Protein AF-J1JM21-F1 (afdb_monomer)

Radius of gyration: 35.11 Å; Cα contacts (8 Å, |Δi|>4): 47; chains: 1; bounding box: 99×46×90 Å

Sequence (111 aa):
MTSQNTEQAPQLKKKWIPPKAGMGRVKGVPNKMTRILKEAVVRAAENAGNKIGNEGLISYLEKQAMECPAAYLALLGKVLPLQVTGEDGGAIKIIGRVEIVPLTMNDDKTD

Mean predicted aligned error: 15.8 Å

Solvent-accessible surface area (backbone atoms only — not comparable to full-atom values): 7435 Å² total; per-residue (Å²): 138,82,87,84,80,80,83,74,74,82,78,80,77,80,78,87,72,64,96,69,68,89,68,74,77,68,85,88,65,74,56,68,68,62,48,53,50,52,54,51,52,53,51,50,42,22,54,54,3,48,75,75,32,93,55,23,47,55,35,34,49,54,51,36,46,71,77,39,44,71,64,39,53,56,48,50,64,69,70,47,84,85,66,92,52,17,80,95,72,38,76,70,79,83,84,83,84,85,81,88,75,80,84,78,77,83,77,84,69,85,135

pLDDT: mean 82.07, std 14.19, range [43.19, 97.19]

Foldseek 3Di:
DDDDDPPDDDDPDDDDDPPCPPVPDDPPDDDPVVVVVVVVVQQVCQVVLVVQDVRGNVSSLVVCCVPPVPVSVVVVVVVDPPDPAPPPNHHDDDDDDDDDDDPPPPPVDDD

Secondary structure (DSSP, 8-state):
------------------TTTT--SPTTPPPHHHHHHHHHHHHHHHHHHHTTSTTTHHHHHHHHHHH-HHHHHHHHHHHS--S---GGG----------------------

Organism: NCBI:txid1094556

Structure (mmCIF, N/CA/C/O backbone):
data_AF-J1JM21-F1
#
_entry.id   AF-J1JM21-F1
#
loop_
_atom_site.group_PDB
_atom_site.id
_atom_site.type_symbol
_atom_site.label_atom_id
_atom_site.label_alt_id
_atom_site.label_comp_id
_atom_site.label_asym_id
_atom_site.label_entity_id
_atom_site.label_seq_id
_atom_site.pdbx_PDB_ins_code
_atom_site.Cartn_x
_atom_site.Cartn_y
_atom_site.Cartn_z
_atom_site.occupancy
_atom_site.B_iso_or_equiv
_atom_site.auth_seq_id
_atom_site.auth_comp_id
_atom_site.auth_asym_id
_atom_site.auth_atom_id
_atom_site.pdbx_PDB_model_num
ATOM 1 N N . MET A 1 1 ? -80.262 -30.640 15.184 1.00 43.19 1 MET A N 1
ATOM 2 C CA . MET A 1 1 ? -79.394 -30.823 14.003 1.00 43.19 1 MET A CA 1
ATOM 3 C C . MET A 1 1 ? -78.530 -29.576 13.879 1.00 43.19 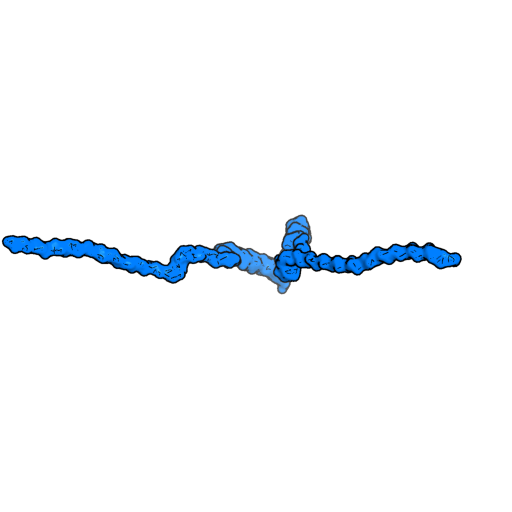1 MET A C 1
ATOM 5 O O . MET A 1 1 ? -79.070 -28.491 13.754 1.00 43.19 1 MET A O 1
ATOM 9 N N . THR A 1 2 ? -77.301 -29.677 14.390 1.00 46.34 2 THR A N 1
ATOM 10 C CA . THR A 1 2 ? -76.023 -29.599 13.642 1.00 46.34 2 THR A CA 1
ATOM 11 C C . THR A 1 2 ? -75.508 -28.170 13.486 1.00 46.34 2 THR A C 1
ATOM 13 O O . THR A 1 2 ? -75.720 -27.522 12.466 1.00 46.34 2 THR A O 1
ATOM 16 N N . SER A 1 3 ? -74.786 -27.716 14.513 1.00 48.91 3 SER A N 1
ATOM 17 C CA . SER A 1 3 ? -73.874 -26.577 14.440 1.00 48.91 3 SER A CA 1
ATOM 18 C C . SER A 1 3 ? -72.681 -26.956 13.560 1.00 48.91 3 SER A C 1
ATOM 20 O O . SER A 1 3 ? -71.917 -27.852 13.910 1.00 48.91 3 SER A O 1
ATOM 22 N N . GLN A 1 4 ? -72.527 -26.301 12.413 1.00 56.38 4 GLN A N 1
ATOM 23 C CA . GLN A 1 4 ? -71.305 -26.363 11.612 1.00 56.38 4 GLN A CA 1
ATOM 24 C C . GLN A 1 4 ? -70.367 -25.278 12.149 1.00 56.38 4 GLN A C 1
ATOM 26 O O . GLN A 1 4 ? -70.592 -24.098 11.894 1.00 56.38 4 GLN A O 1
ATOM 31 N N . ASN A 1 5 ? -69.360 -25.655 12.940 1.00 61.50 5 ASN A N 1
ATOM 32 C CA . ASN A 1 5 ? -68.260 -24.749 13.254 1.00 61.50 5 ASN A CA 1
ATOM 33 C C . ASN A 1 5 ? -67.125 -25.052 12.277 1.00 61.5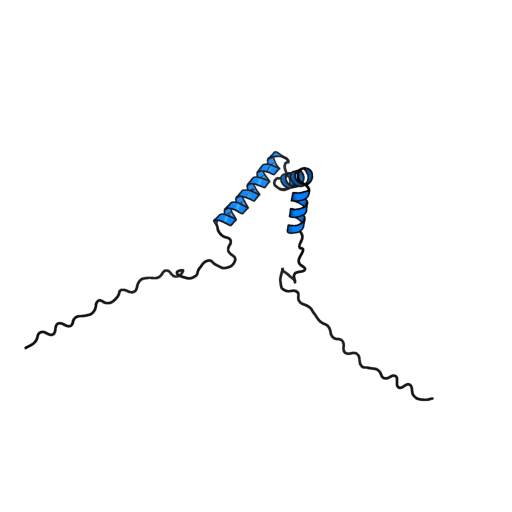0 5 ASN A C 1
ATOM 35 O O . ASN A 1 5 ? -66.444 -26.069 12.392 1.00 61.50 5 ASN A O 1
ATOM 39 N N . THR A 1 6 ? -66.988 -24.197 11.270 1.00 58.97 6 THR A N 1
ATOM 40 C CA . THR A 1 6 ? -65.914 -24.255 10.283 1.00 58.97 6 THR A CA 1
ATOM 41 C C . THR A 1 6 ? -64.614 -23.846 10.971 1.00 58.97 6 THR A C 1
ATOM 43 O O . THR A 1 6 ? -64.389 -22.661 11.211 1.00 58.97 6 THR A O 1
ATOM 46 N N . GLU A 1 7 ?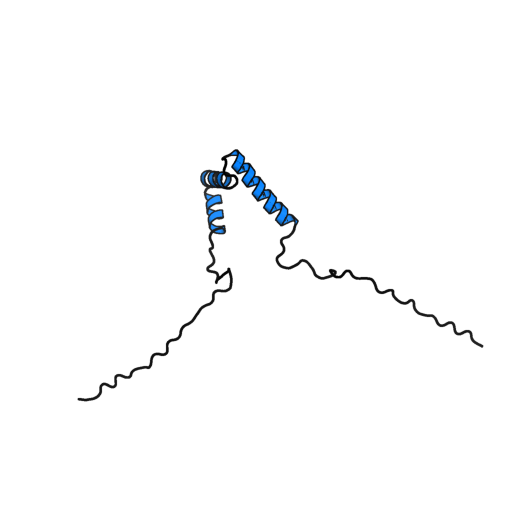 -63.756 -24.814 11.304 1.00 63.88 7 GLU A N 1
ATOM 47 C CA . GLU A 1 7 ? -62.376 -24.551 11.722 1.00 63.88 7 GLU A CA 1
ATOM 48 C C . GLU A 1 7 ? -61.628 -23.864 10.574 1.00 63.88 7 GLU A C 1
ATOM 50 O O . GLU A 1 7 ? -61.142 -24.488 9.630 1.00 63.88 7 GLU A O 1
ATOM 55 N N . GLN A 1 8 ? -61.562 -22.536 10.626 1.00 62.56 8 GLN A N 1
ATOM 56 C CA . GLN A 1 8 ? -60.708 -21.763 9.742 1.00 62.56 8 GLN A CA 1
ATOM 57 C C . GLN A 1 8 ? -59.263 -21.913 10.216 1.00 62.56 8 GLN A C 1
ATOM 59 O O . GLN A 1 8 ? -58.876 -21.398 11.265 1.00 62.56 8 GLN A O 1
ATOM 64 N N . ALA A 1 9 ? -58.471 -22.639 9.426 1.00 63.09 9 ALA A N 1
ATOM 65 C CA . ALA A 1 9 ? -57.040 -22.795 9.641 1.00 63.09 9 ALA A CA 1
ATOM 66 C C . ALA A 1 9 ? -56.357 -21.418 9.798 1.00 63.09 9 ALA A C 1
ATOM 68 O O . ALA A 1 9 ? -56.687 -20.476 9.064 1.00 63.09 9 ALA A O 1
ATOM 69 N N . PRO A 1 10 ? -55.397 -21.267 10.730 1.00 61.62 10 PRO A N 1
ATOM 70 C CA . PRO A 1 10 ? -54.766 -19.982 10.983 1.00 61.62 10 PRO A CA 1
ATOM 71 C C . PRO A 1 10 ? -53.947 -19.568 9.757 1.00 61.62 10 PRO A C 1
ATOM 73 O O . PRO A 1 10 ? -52.987 -20.227 9.360 1.00 61.62 10 PRO A O 1
ATOM 76 N N . GLN A 1 11 ? -54.340 -18.451 9.153 1.00 67.19 11 GLN A N 1
ATOM 77 C CA . GLN A 1 11 ? -53.674 -17.860 7.996 1.00 67.19 11 GLN A CA 1
ATOM 78 C C . GLN A 1 11 ? -52.225 -17.495 8.388 1.00 67.19 11 GLN A C 1
ATOM 80 O O . GLN A 1 11 ? -51.998 -16.602 9.211 1.00 67.19 11 GLN A O 1
ATOM 85 N N . LEU A 1 12 ? -51.231 -18.186 7.821 1.00 66.38 12 LEU A N 1
ATOM 86 C CA . LEU A 1 12 ? -49.806 -17.924 8.061 1.00 66.38 12 LEU A CA 1
ATOM 87 C C . LEU A 1 12 ? -49.444 -16.510 7.576 1.00 66.38 12 LEU A C 1
ATOM 89 O O . LEU A 1 12 ? -49.352 -16.249 6.376 1.00 66.38 12 LEU A O 1
ATOM 93 N N . LYS A 1 13 ? -49.216 -15.579 8.512 1.00 69.06 13 LYS A N 1
ATOM 94 C CA . LYS A 1 13 ? -48.772 -14.213 8.191 1.00 69.06 13 LYS A CA 1
ATOM 95 C C . LYS A 1 13 ? -47.429 -14.267 7.455 1.00 69.06 13 LYS A C 1
ATOM 97 O O . LYS A 1 13 ? -46.432 -14.750 7.992 1.00 69.06 13 LYS A O 1
ATOM 102 N N . LYS A 1 14 ? -47.402 -13.755 6.221 1.00 72.50 14 LYS A N 1
ATOM 103 C CA . LYS A 1 14 ? -46.216 -13.739 5.354 1.00 72.50 14 LYS A CA 1
ATOM 104 C C . LYS A 1 14 ? -45.097 -12.936 6.033 1.00 72.50 14 LYS A C 1
ATOM 106 O O . LYS A 1 14 ? -45.246 -11.736 6.254 1.00 72.50 14 LYS A O 1
ATOM 111 N N . LYS A 1 15 ? -43.990 -13.597 6.398 1.00 76.94 15 LYS A N 1
ATOM 112 C CA . LYS A 1 15 ? -42.824 -12.931 7.003 1.00 76.94 15 LYS A CA 1
ATOM 113 C C . LYS A 1 15 ? -42.225 -11.945 6.002 1.00 76.94 15 LYS A C 1
ATOM 115 O O . LYS A 1 15 ? -41.894 -12.321 4.881 1.00 76.94 15 LYS A O 1
ATOM 120 N N . TRP A 1 16 ? -42.079 -10.693 6.424 1.00 85.25 16 TRP A N 1
ATOM 121 C CA . TRP A 1 16 ? -41.370 -9.676 5.656 1.00 85.25 16 TRP A CA 1
ATOM 122 C C . TRP A 1 16 ? -39.892 -10.061 5.525 1.00 85.25 16 TRP A C 1
ATOM 124 O O . TRP A 1 16 ? -39.240 -10.382 6.521 1.00 85.25 16 TRP A O 1
ATOM 134 N N . ILE A 1 17 ? -39.380 -10.046 4.295 1.00 83.38 17 ILE A N 1
ATOM 135 C CA . ILE A 1 17 ? -37.979 -10.332 3.982 1.00 83.38 17 ILE A CA 1
ATOM 136 C C . ILE A 1 17 ? -37.348 -9.025 3.495 1.00 83.38 17 ILE A C 1
ATOM 138 O O . ILE A 1 17 ? -37.881 -8.414 2.565 1.00 83.38 17 ILE A O 1
ATOM 142 N N . PRO A 1 18 ? -36.235 -8.569 4.096 1.00 88.69 18 PRO A N 1
ATOM 143 C CA . PRO A 1 18 ? -35.580 -7.354 3.648 1.00 88.69 18 PRO A CA 1
ATOM 144 C C . PRO A 1 18 ? -35.032 -7.544 2.225 1.00 88.69 18 PRO A C 1
ATOM 146 O O . PRO A 1 18 ? -34.533 -8.623 1.899 1.00 88.69 18 PRO A O 1
ATOM 149 N N . PRO A 1 19 ? -35.026 -6.492 1.389 1.00 87.25 19 PRO A N 1
ATOM 150 C CA . PRO A 1 19 ? -34.669 -6.585 -0.031 1.00 87.25 19 PRO A CA 1
ATOM 151 C C . PRO A 1 19 ? -33.232 -7.062 -0.310 1.00 87.25 19 PRO A C 1
ATOM 153 O O . PRO A 1 19 ? -32.915 -7.407 -1.439 1.00 87.25 19 PRO A O 1
ATOM 156 N N . LYS A 1 20 ? -32.355 -7.090 0.703 1.00 85.38 20 LYS A N 1
ATOM 157 C CA . LYS A 1 20 ? -30.961 -7.561 0.601 1.00 85.38 20 LYS A CA 1
ATOM 158 C C . LYS A 1 20 ? -30.720 -8.944 1.221 1.00 85.38 20 LYS A C 1
ATOM 160 O O . LYS A 1 20 ? -29.570 -9.372 1.317 1.00 85.38 20 LYS A O 1
ATOM 165 N N . ALA A 1 21 ? -31.762 -9.640 1.677 1.00 86.62 21 ALA A N 1
ATOM 166 C CA . ALA A 1 21 ? -31.606 -10.996 2.194 1.00 86.62 21 ALA A CA 1
ATOM 167 C C . ALA A 1 21 ? -31.103 -11.939 1.085 1.00 86.62 21 ALA A C 1
ATOM 169 O O . ALA A 1 21 ? -31.614 -11.922 -0.029 1.00 86.62 21 ALA A O 1
ATOM 170 N N . GLY A 1 22 ? -30.087 -12.755 1.380 1.00 86.19 22 GLY A N 1
ATOM 171 C CA . GLY A 1 22 ? -29.568 -13.777 0.459 1.00 86.19 22 GLY A CA 1
ATOM 172 C C . GLY A 1 22 ? -28.621 -13.290 -0.648 1.00 86.19 22 GLY A C 1
ATOM 173 O O . GLY A 1 22 ? -27.969 -14.118 -1.271 1.00 86.19 22 GLY A O 1
ATOM 174 N N . MET A 1 23 ? -28.463 -11.977 -0.862 1.00 86.19 23 MET A N 1
ATOM 175 C CA . MET A 1 23 ? -27.619 -11.423 -1.943 1.00 86.19 23 MET A CA 1
ATOM 176 C C . MET A 1 23 ? -26.106 -11.650 -1.772 1.00 86.19 23 MET A C 1
ATOM 178 O O . MET A 1 23 ? -25.347 -11.468 -2.721 1.00 86.19 23 MET A O 1
ATOM 182 N N . GLY A 1 24 ? -25.646 -12.035 -0.579 1.00 84.69 24 GLY A N 1
ATOM 183 C CA . GLY A 1 24 ? -24.219 -12.185 -0.295 1.00 84.69 24 GLY A CA 1
ATOM 184 C C . GLY A 1 24 ? -23.439 -10.865 -0.400 1.00 84.69 24 GLY A C 1
ATOM 185 O O . GLY A 1 24 ? -23.994 -9.777 -0.562 1.00 84.69 24 GLY A O 1
ATOM 186 N N . ARG A 1 25 ? -22.113 -10.938 -0.254 1.00 85.19 25 ARG A N 1
ATOM 187 C CA . ARG A 1 25 ? -21.236 -9.767 -0.407 1.00 85.19 25 ARG A CA 1
ATOM 188 C C . ARG A 1 25 ? -21.003 -9.491 -1.892 1.00 85.19 25 ARG A C 1
ATOM 190 O O . ARG A 1 25 ? -20.661 -10.404 -2.635 1.00 85.19 25 ARG A O 1
ATOM 197 N N . VAL A 1 26 ? -21.100 -8.222 -2.292 1.00 87.06 26 VAL A N 1
ATOM 198 C CA . VAL A 1 26 ? -20.787 -7.772 -3.658 1.00 87.06 26 VAL A CA 1
ATOM 199 C C . VAL A 1 26 ? -19.383 -8.241 -4.059 1.00 87.06 26 VAL A C 1
ATOM 201 O O . VAL A 1 26 ? -18.405 -8.007 -3.338 1.00 87.06 26 VAL A O 1
ATOM 204 N N . LYS A 1 27 ? -19.288 -8.926 -5.204 1.00 83.94 27 LYS A N 1
ATOM 205 C CA . LYS A 1 27 ? -18.027 -9.449 -5.745 1.00 83.94 27 LYS A CA 1
ATOM 206 C C . LYS A 1 27 ? -17.039 -8.296 -5.962 1.00 83.94 27 LYS A C 1
ATOM 208 O O . LYS A 1 27 ? -17.408 -7.248 -6.474 1.00 83.94 27 LYS A O 1
ATOM 213 N N . GLY A 1 28 ? -15.790 -8.487 -5.540 1.00 85.12 28 GLY A N 1
ATOM 214 C CA . GLY A 1 28 ? -14.716 -7.495 -5.680 1.00 85.12 28 GLY A CA 1
ATOM 215 C C . GLY A 1 28 ? -14.580 -6.496 -4.526 1.00 85.12 28 GLY A C 1
ATOM 216 O O . GLY A 1 28 ? -13.512 -5.917 -4.368 1.00 85.12 28 GLY A O 1
ATOM 217 N N . VAL A 1 29 ? -15.587 -6.334 -3.656 1.00 85.12 29 VAL A N 1
ATOM 218 C CA . VAL A 1 29 ? -15.484 -5.398 -2.520 1.00 85.12 29 VAL A CA 1
ATOM 219 C C . VAL A 1 29 ? -14.551 -5.966 -1.446 1.00 85.12 29 VAL A C 1
ATOM 221 O O . VAL A 1 29 ? -14.868 -7.023 -0.898 1.00 85.12 29 VAL A O 1
ATOM 224 N N . PRO A 1 30 ? -13.440 -5.298 -1.080 1.00 83.88 30 PRO A N 1
ATOM 225 C CA . PRO A 1 30 ? -12.545 -5.781 -0.030 1.00 83.88 30 PRO A CA 1
ATOM 226 C C . PRO A 1 30 ? -13.268 -5.973 1.312 1.00 83.88 30 PRO A C 1
ATOM 228 O O . PRO A 1 30 ? -14.217 -5.255 1.633 1.00 83.88 30 PRO A O 1
ATOM 231 N N . ASN A 1 31 ? -12.810 -6.922 2.134 1.00 89.81 31 ASN A N 1
ATOM 232 C CA . ASN A 1 31 ? -13.324 -7.058 3.497 1.00 89.81 31 ASN A CA 1
ATOM 233 C C . ASN A 1 31 ? -12.992 -5.778 4.288 1.00 89.81 31 ASN A C 1
ATOM 235 O O . ASN A 1 31 ? -11.845 -5.327 4.275 1.00 89.81 31 ASN A O 1
ATOM 239 N N . LYS A 1 32 ? -13.981 -5.206 4.989 1.00 89.94 32 LYS A N 1
ATOM 240 C CA . LYS A 1 32 ? -13.830 -3.961 5.761 1.00 89.94 32 LYS A CA 1
ATOM 241 C C . LYS A 1 32 ? -12.611 -3.989 6.684 1.00 89.94 32 LYS A C 1
ATOM 243 O O . LYS A 1 32 ? -11.818 -3.057 6.650 1.00 89.94 32 LYS A O 1
ATOM 248 N N . MET A 1 33 ? -12.429 -5.073 7.439 1.00 91.69 33 MET A N 1
ATOM 249 C CA . MET A 1 33 ? -11.303 -5.213 8.364 1.00 91.69 33 MET A CA 1
ATOM 250 C C . MET A 1 33 ? -9.967 -5.178 7.615 1.00 91.69 33 MET A C 1
ATOM 252 O O . MET A 1 33 ? -9.066 -4.429 7.975 1.00 91.69 33 MET A O 1
ATOM 256 N N . THR A 1 34 ? -9.861 -5.921 6.508 1.00 92.31 34 THR A N 1
ATOM 257 C CA . THR A 1 34 ? -8.632 -5.938 5.696 1.00 92.31 34 THR A CA 1
ATOM 258 C C . THR A 1 34 ? -8.336 -4.589 5.050 1.00 92.31 34 THR A C 1
ATOM 260 O O . THR A 1 34 ? -7.173 -4.228 4.910 1.00 92.31 34 THR A O 1
ATOM 263 N N . ARG A 1 35 ? -9.369 -3.828 4.672 1.00 93.12 35 ARG A N 1
ATOM 264 C CA . ARG A 1 35 ? -9.214 -2.480 4.125 1.00 93.12 35 ARG A CA 1
ATOM 2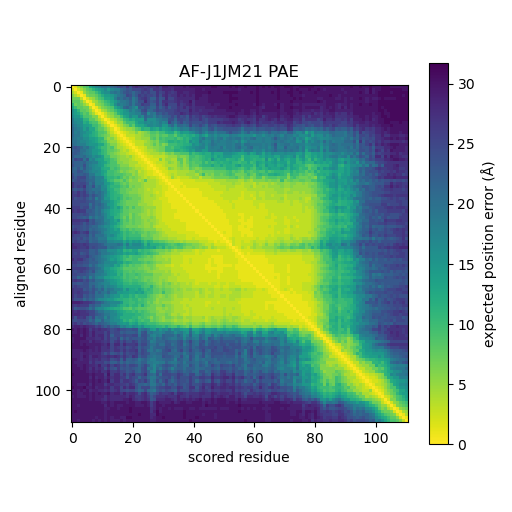65 C C . ARG A 1 35 ? -8.676 -1.520 5.185 1.00 93.12 35 ARG A C 1
ATOM 267 O O . ARG A 1 35 ? -7.668 -0.875 4.935 1.00 93.12 35 ARG A O 1
ATOM 274 N N . ILE A 1 36 ? -9.308 -1.485 6.360 1.00 95.50 36 ILE A N 1
ATOM 275 C CA . ILE A 1 36 ? -8.890 -0.629 7.482 1.00 95.50 36 ILE A CA 1
ATOM 276 C C . ILE A 1 36 ? -7.448 -0.942 7.880 1.00 95.50 36 ILE A C 1
ATOM 278 O O . ILE A 1 36 ? -6.648 -0.029 8.057 1.00 95.50 36 ILE A O 1
ATOM 282 N N . LEU A 1 37 ? -7.094 -2.228 7.960 1.00 95.81 37 LEU A N 1
ATOM 283 C CA . LEU A 1 37 ? -5.736 -2.635 8.302 1.00 95.81 37 LEU A CA 1
ATOM 284 C C . LEU A 1 37 ? -4.717 -2.184 7.247 1.00 95.81 37 LEU A C 1
ATOM 286 O O . LEU A 1 37 ? -3.681 -1.638 7.609 1.00 95.81 37 LEU A O 1
ATOM 290 N N . LYS A 1 38 ? -5.011 -2.362 5.952 1.00 93.81 38 LYS A N 1
ATOM 291 C CA . LYS A 1 38 ? -4.136 -1.883 4.867 1.00 93.81 38 LYS A CA 1
ATOM 292 C C . LYS A 1 38 ? -3.924 -0.371 4.940 1.00 93.81 38 LYS A C 1
ATOM 294 O O . LYS A 1 38 ? -2.787 0.080 4.874 1.00 93.81 38 LYS A O 1
ATOM 299 N N . GLU A 1 39 ? -4.998 0.394 5.114 1.00 96.06 39 GLU A N 1
ATOM 300 C CA . GLU A 1 39 ? -4.925 1.854 5.246 1.00 96.06 39 GLU A CA 1
ATOM 301 C C . GLU A 1 39 ? -4.103 2.266 6.480 1.00 96.06 39 GLU A C 1
ATOM 303 O O . GLU A 1 39 ? -3.256 3.154 6.387 1.00 96.06 39 GLU A O 1
ATOM 308 N N . ALA A 1 40 ? -4.296 1.597 7.620 1.00 97.00 40 ALA A N 1
ATOM 309 C CA . ALA A 1 40 ? -3.543 1.864 8.843 1.00 97.00 40 ALA A CA 1
ATOM 310 C C . ALA A 1 40 ? -2.044 1.565 8.688 1.00 97.00 40 ALA A C 1
ATOM 312 O O . ALA A 1 40 ? -1.218 2.356 9.138 1.00 97.00 40 ALA A O 1
ATOM 313 N N . VAL A 1 41 ? -1.689 0.460 8.024 1.00 96.38 41 VAL A N 1
ATOM 314 C CA . VAL A 1 41 ? -0.290 0.090 7.758 1.00 96.38 41 VAL A CA 1
ATOM 315 C C . VAL A 1 41 ? 0.393 1.125 6.862 1.00 96.38 41 VAL A C 1
ATOM 317 O O . VAL A 1 41 ? 1.506 1.541 7.172 1.00 96.38 41 VAL A O 1
ATOM 320 N N . VAL A 1 42 ? -0.275 1.588 5.799 1.00 96.25 42 VAL A N 1
ATOM 321 C CA . VAL A 1 42 ? 0.282 2.617 4.902 1.00 96.25 42 VAL A CA 1
ATOM 322 C C . VAL A 1 42 ? 0.520 3.927 5.656 1.00 96.25 42 VAL A C 1
ATOM 324 O O . VAL A 1 42 ? 1.627 4.456 5.614 1.00 96.25 42 VAL A O 1
ATOM 327 N N . ARG A 1 43 ? -0.460 4.395 6.441 1.00 97.06 43 ARG A N 1
ATOM 328 C CA . ARG A 1 43 ? -0.297 5.610 7.263 1.00 97.06 43 ARG A CA 1
ATOM 329 C C . ARG A 1 43 ? 0.797 5.468 8.318 1.00 97.06 43 ARG A C 1
ATOM 331 O O . ARG A 1 43 ? 1.508 6.424 8.612 1.00 97.06 43 ARG A O 1
ATOM 338 N N . ALA A 1 44 ? 0.933 4.290 8.924 1.00 96.81 44 ALA A N 1
ATOM 339 C CA . ALA A 1 44 ? 1.994 4.036 9.892 1.00 96.81 44 ALA A CA 1
ATOM 340 C C . ALA A 1 44 ? 3.380 4.124 9.236 1.00 96.81 44 ALA A C 1
ATOM 342 O O . ALA A 1 44 ? 4.283 4.720 9.822 1.00 96.81 44 ALA A O 1
ATOM 343 N N . ALA A 1 45 ? 3.531 3.589 8.022 1.00 95.69 45 ALA A N 1
ATOM 344 C CA . ALA A 1 45 ? 4.766 3.684 7.250 1.00 95.69 45 ALA A CA 1
ATOM 345 C C . ALA A 1 45 ? 5.068 5.131 6.816 1.00 95.69 45 ALA A C 1
ATOM 347 O O . ALA A 1 45 ? 6.195 5.587 6.994 1.00 95.69 45 ALA A O 1
ATOM 348 N N . GLU A 1 46 ? 4.067 5.889 6.355 1.00 96.81 46 GLU A N 1
ATOM 349 C CA . GLU A 1 46 ? 4.199 7.330 6.075 1.00 96.81 46 GLU A CA 1
ATOM 350 C C . GLU A 1 46 ? 4.684 8.106 7.304 1.00 96.81 46 GLU A C 1
ATOM 352 O O . GLU A 1 46 ? 5.652 8.858 7.231 1.00 96.81 46 GLU A O 1
ATOM 357 N N . ASN A 1 47 ? 4.058 7.880 8.461 1.00 97.19 47 ASN A N 1
ATOM 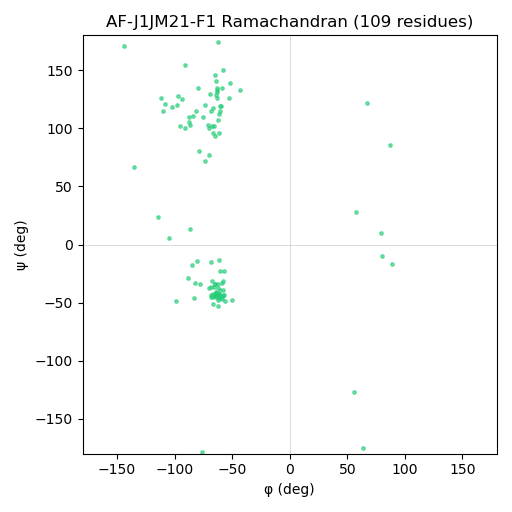358 C CA . ASN A 1 47 ? 4.437 8.534 9.712 1.00 97.19 47 ASN A CA 1
ATOM 359 C C . ASN A 1 47 ? 5.831 8.126 10.195 1.00 97.19 47 ASN A C 1
ATOM 361 O O . ASN A 1 47 ? 6.534 8.943 10.786 1.00 97.19 47 ASN A O 1
ATOM 365 N N . ALA A 1 48 ? 6.226 6.867 9.999 1.00 96.06 48 ALA A N 1
ATOM 366 C CA . ALA A 1 48 ? 7.574 6.411 10.315 1.00 96.06 48 ALA A CA 1
ATOM 367 C C . ALA A 1 48 ? 8.602 7.107 9.419 1.00 96.06 48 ALA A C 1
ATOM 369 O O . ALA A 1 48 ? 9.617 7.588 9.915 1.00 96.06 48 ALA A O 1
ATOM 370 N N . GLY A 1 49 ? 8.303 7.220 8.128 1.00 96.00 49 GLY A N 1
ATOM 371 C CA . GLY A 1 49 ? 9.128 7.935 7.171 1.00 96.00 49 GLY A CA 1
ATOM 372 C C . GLY A 1 49 ? 9.244 9.424 7.468 1.00 96.00 49 GLY A C 1
ATOM 373 O O . GLY A 1 49 ? 10.365 9.906 7.507 1.00 96.00 49 GLY A O 1
ATOM 374 N N . ASN A 1 50 ? 8.150 10.098 7.847 1.00 95.88 50 ASN A N 1
ATOM 375 C CA . ASN A 1 50 ? 8.149 11.496 8.315 1.00 95.88 50 ASN A CA 1
ATOM 376 C C . ASN A 1 50 ? 9.058 11.749 9.535 1.00 95.88 50 ASN A C 1
ATOM 378 O O . ASN A 1 50 ? 9.453 12.881 9.795 1.00 95.88 50 ASN A O 1
ATOM 382 N N . LYS A 1 51 ? 9.370 10.710 10.324 1.00 94.62 51 LYS A N 1
ATOM 383 C CA . LYS A 1 51 ? 10.321 10.799 11.449 1.00 94.62 51 LYS A CA 1
ATOM 384 C C . LYS A 1 51 ? 11.777 10.618 11.016 1.00 94.62 51 LYS A C 1
ATOM 386 O O . LYS A 1 51 ? 12.672 10.919 11.797 1.00 94.62 51 LYS A O 1
ATOM 391 N N . ILE A 1 52 ? 12.004 10.064 9.826 1.00 92.62 52 ILE A N 1
ATOM 392 C CA . ILE A 1 52 ? 13.326 9.777 9.258 1.00 92.62 52 ILE A CA 1
ATOM 393 C C . ILE A 1 52 ? 13.726 10.894 8.284 1.00 92.62 52 ILE A C 1
ATOM 395 O O . ILE A 1 52 ? 14.832 11.416 8.376 1.00 92.62 52 ILE A O 1
ATOM 399 N N . GLY A 1 53 ? 12.822 11.266 7.379 1.00 86.38 53 GLY A N 1
ATOM 400 C CA . GLY A 1 53 ? 12.961 12.340 6.399 1.00 86.38 53 GLY A CA 1
ATOM 401 C C . GLY A 1 53 ? 11.623 13.050 6.186 1.00 86.38 53 GLY A C 1
ATOM 402 O O . GLY A 1 53 ? 10.593 12.614 6.684 1.00 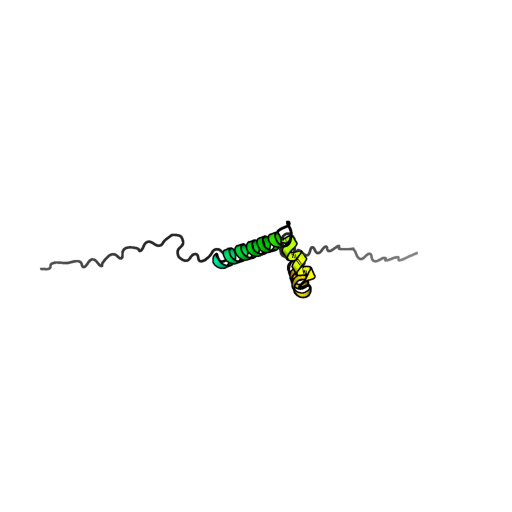86.38 53 GLY A O 1
ATOM 403 N N . ASN A 1 54 ? 11.612 14.165 5.461 1.00 90.31 54 ASN A N 1
ATOM 404 C CA . ASN A 1 54 ? 10.404 14.988 5.305 1.00 90.31 54 ASN A CA 1
ATOM 405 C C . ASN A 1 54 ? 9.488 14.536 4.146 1.00 90.31 54 ASN A C 1
ATOM 407 O O . ASN A 1 54 ? 8.589 15.281 3.763 1.00 90.31 54 ASN A O 1
ATOM 411 N N . GLU A 1 55 ? 9.695 13.337 3.584 1.00 93.94 55 GLU A N 1
ATOM 412 C CA . GLU A 1 55 ? 8.973 12.843 2.396 1.00 93.94 55 GLU A CA 1
ATOM 413 C C . GLU A 1 55 ? 8.076 11.622 2.679 1.00 93.94 55 GLU A C 1
ATOM 415 O O . GLU A 1 55 ? 7.748 10.839 1.782 1.00 93.94 55 GLU A O 1
ATOM 420 N N . GLY A 1 56 ? 7.652 11.433 3.932 1.00 95.31 56 GLY A N 1
ATOM 421 C CA . GLY A 1 56 ? 6.684 10.400 4.301 1.00 95.31 56 GLY A CA 1
ATOM 422 C C . GLY A 1 56 ? 7.111 9.001 3.870 1.00 95.31 56 GLY A C 1
ATOM 423 O O . GLY A 1 56 ? 8.213 8.554 4.180 1.00 95.31 56 GLY A O 1
ATOM 424 N N . LEU A 1 57 ? 6.238 8.289 3.151 1.00 95.44 57 LEU A N 1
ATOM 425 C CA . LEU A 1 57 ? 6.479 6.895 2.767 1.00 95.44 57 LEU A CA 1
ATOM 426 C C . LEU A 1 57 ? 7.772 6.705 1.960 1.00 95.44 57 LEU A C 1
ATOM 428 O O . LEU A 1 57 ? 8.401 5.656 2.085 1.00 95.44 57 LEU A O 1
ATOM 432 N N . ILE A 1 58 ? 8.176 7.705 1.170 1.00 95.94 58 ILE A N 1
ATOM 433 C CA . ILE A 1 58 ? 9.399 7.647 0.360 1.00 95.94 58 ILE A CA 1
ATOM 434 C C . ILE A 1 58 ? 10.611 7.513 1.280 1.00 95.94 58 ILE A C 1
ATOM 436 O O . ILE A 1 58 ? 11.334 6.527 1.179 1.00 95.94 58 ILE A O 1
ATOM 440 N N . SER A 1 59 ? 10.752 8.401 2.268 1.00 96.56 59 SER A N 1
ATOM 441 C CA . SER A 1 59 ? 11.858 8.346 3.233 1.00 96.56 59 SER A CA 1
ATOM 442 C C . SER A 1 59 ? 11.897 7.026 4.017 1.00 96.56 59 SER A C 1
ATOM 444 O O . SER A 1 59 ? 12.971 6.526 4.354 1.00 96.56 59 SER A O 1
ATOM 446 N N . TYR A 1 60 ? 10.735 6.419 4.296 1.00 96.44 60 TYR A N 1
ATOM 447 C CA . TYR A 1 60 ? 10.680 5.090 4.917 1.00 96.44 60 TYR A CA 1
ATOM 448 C C . TYR A 1 60 ? 11.222 3.994 3.987 1.00 96.44 60 TYR A C 1
ATOM 450 O O . TYR A 1 60 ? 12.000 3.138 4.415 1.00 96.44 60 TYR A O 1
ATOM 458 N N . LEU A 1 61 ? 10.823 4.017 2.714 1.00 95.38 61 LEU A N 1
ATOM 459 C CA . LEU A 1 61 ? 11.237 3.037 1.712 1.00 95.38 61 LEU A CA 1
ATOM 460 C C . LEU A 1 61 ? 12.711 3.184 1.317 1.00 95.38 61 LEU A C 1
ATOM 462 O O . LEU A 1 61 ? 13.384 2.168 1.166 1.00 95.38 61 LEU A O 1
ATOM 466 N N . GLU A 1 62 ? 13.234 4.406 1.222 1.00 95.56 62 GLU A N 1
ATOM 467 C CA . GLU A 1 62 ? 14.661 4.669 0.991 1.00 95.56 62 GLU A CA 1
ATOM 468 C C . GLU A 1 62 ? 15.524 4.108 2.119 1.00 95.56 62 GLU A C 1
ATOM 470 O O . GLU A 1 62 ? 16.510 3.408 1.873 1.00 95.56 62 GLU A O 1
ATOM 475 N N . LYS A 1 63 ? 15.110 4.336 3.372 1.00 95.25 63 LYS A N 1
ATOM 476 C CA . LYS A 1 63 ? 15.774 3.734 4.528 1.00 95.25 63 LYS A CA 1
ATOM 477 C C . LYS A 1 63 ? 15.757 2.207 4.435 1.00 95.25 63 LYS A C 1
ATOM 479 O O . LYS A 1 63 ? 16.793 1.573 4.625 1.00 95.25 63 LYS A O 1
ATOM 484 N N . GLN A 1 64 ? 14.614 1.614 4.091 1.00 95.19 64 GLN A N 1
ATOM 485 C CA . GLN A 1 64 ? 14.488 0.160 3.977 1.00 95.19 64 GLN A CA 1
ATOM 486 C C . GLN A 1 64 ? 15.298 -0.421 2.810 1.00 95.19 64 GLN A C 1
ATOM 488 O O . GLN A 1 64 ? 15.792 -1.545 2.916 1.00 95.19 64 GLN A O 1
ATOM 493 N N . ALA A 1 65 ? 15.471 0.332 1.722 1.00 95.56 65 ALA A N 1
ATOM 494 C CA . ALA A 1 65 ? 16.332 -0.052 0.609 1.00 95.56 65 ALA A CA 1
ATOM 495 C C . ALA A 1 65 ? 17.802 -0.181 1.038 1.00 95.56 65 ALA A C 1
ATOM 497 O O . ALA A 1 65 ? 18.496 -1.068 0.543 1.00 95.56 65 ALA A O 1
ATOM 498 N N . MET A 1 66 ? 18.253 0.649 1.986 1.00 95.88 66 MET A N 1
ATOM 499 C CA . MET A 1 66 ? 19.606 0.582 2.549 1.00 95.88 66 MET A CA 1
ATOM 500 C C . MET A 1 66 ? 19.736 -0.460 3.671 1.00 95.88 66 MET A C 1
ATOM 502 O O . MET A 1 66 ? 20.682 -1.244 3.667 1.00 95.88 66 MET A O 1
ATOM 506 N N . GLU A 1 67 ? 18.799 -0.496 4.625 1.00 96.38 67 GLU A N 1
ATOM 507 C CA . GLU A 1 67 ? 18.885 -1.375 5.806 1.00 96.38 67 GLU A CA 1
ATOM 508 C C . GLU A 1 67 ? 18.513 -2.833 5.511 1.00 96.38 67 GLU A C 1
ATOM 510 O O . GLU A 1 67 ? 19.065 -3.754 6.111 1.00 96.38 67 GLU A O 1
ATOM 515 N N . CYS A 1 68 ? 17.565 -3.068 4.600 1.00 95.06 68 CYS A N 1
ATOM 516 C CA . CYS A 1 68 ? 17.062 -4.402 4.264 1.00 95.06 68 CYS A CA 1
ATOM 517 C C . CYS A 1 68 ? 16.927 -4.599 2.740 1.00 95.06 68 CYS A C 1
ATOM 519 O O . CYS A 1 68 ? 15.811 -4.806 2.237 1.00 95.06 68 CYS A O 1
ATOM 521 N N . PRO A 1 69 ? 18.046 -4.623 1.988 1.00 93.50 69 PRO A N 1
ATOM 522 C CA . PRO A 1 69 ? 18.020 -4.660 0.524 1.00 93.50 69 PRO A CA 1
ATOM 523 C C . PRO A 1 69 ? 17.261 -5.865 -0.045 1.00 93.50 69 PRO A C 1
ATOM 525 O O . PRO A 1 69 ? 16.503 -5.733 -1.003 1.00 93.50 69 PRO A O 1
ATOM 528 N N . ALA A 1 70 ? 17.398 -7.044 0.572 1.00 94.94 70 ALA A N 1
ATOM 529 C CA . ALA A 1 70 ? 16.722 -8.262 0.121 1.00 94.94 70 ALA A CA 1
ATOM 530 C C . ALA A 1 70 ? 15.187 -8.139 0.167 1.00 94.94 70 ALA A C 1
ATOM 532 O O . ALA A 1 70 ? 14.497 -8.530 -0.776 1.00 94.94 70 ALA A O 1
ATOM 533 N N . ALA A 1 71 ? 14.644 -7.555 1.241 1.00 93.88 71 ALA A N 1
ATOM 534 C CA . ALA A 1 71 ? 13.206 -7.333 1.373 1.00 93.88 71 ALA A CA 1
ATOM 535 C C . ALA A 1 71 ? 12.707 -6.272 0.379 1.00 93.88 71 ALA A C 1
ATOM 537 O O . ALA A 1 71 ? 11.621 -6.416 -0.186 1.00 93.88 71 ALA A O 1
ATOM 538 N N . TYR A 1 72 ? 13.514 -5.237 0.134 1.00 94.69 72 TYR A N 1
ATOM 539 C CA . TYR A 1 72 ? 13.186 -4.175 -0.812 1.00 94.69 72 TYR A CA 1
ATOM 540 C C . TYR A 1 72 ? 13.175 -4.667 -2.267 1.00 94.69 72 TYR A C 1
ATOM 542 O O . TYR A 1 72 ? 12.214 -4.421 -2.995 1.00 94.69 72 TYR A O 1
ATOM 550 N N . LEU A 1 73 ? 14.176 -5.453 -2.678 1.00 92.88 73 LEU A N 1
ATOM 551 C CA . LEU A 1 73 ? 14.214 -6.075 -4.008 1.00 92.88 73 LEU A CA 1
ATOM 552 C C . LEU A 1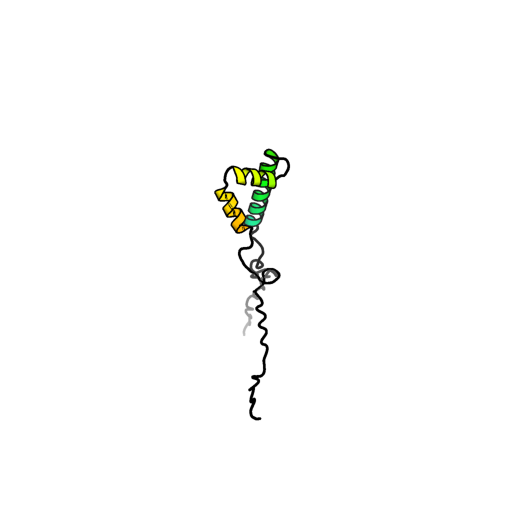 73 ? 13.015 -7.010 -4.240 1.00 92.88 73 LEU A C 1
ATOM 554 O O . LEU A 1 73 ? 12.422 -7.008 -5.319 1.00 92.88 73 LEU A O 1
ATOM 558 N N . ALA A 1 74 ? 12.598 -7.761 -3.217 1.00 92.69 74 ALA A N 1
ATOM 559 C CA . ALA A 1 74 ? 11.395 -8.589 -3.298 1.00 92.69 74 ALA A CA 1
ATOM 560 C C . ALA A 1 74 ? 10.109 -7.755 -3.459 1.00 92.69 74 ALA A C 1
ATOM 562 O O . ALA A 1 74 ? 9.173 -8.190 -4.133 1.00 92.69 74 ALA A O 1
ATOM 563 N N . LEU A 1 75 ? 10.043 -6.564 -2.853 1.00 92.00 75 LEU A N 1
ATOM 564 C CA . LEU A 1 75 ? 8.939 -5.623 -3.050 1.00 92.00 75 LEU A CA 1
ATOM 565 C C . LEU A 1 75 ? 8.944 -5.053 -4.473 1.00 92.00 75 LEU A C 1
ATOM 567 O O . LEU A 1 75 ? 7.888 -5.039 -5.104 1.00 92.00 75 LEU A O 1
ATOM 571 N N . LEU A 1 76 ? 10.108 -4.669 -5.006 1.00 90.44 76 LEU A N 1
ATOM 572 C CA . LEU A 1 76 ? 10.233 -4.207 -6.393 1.00 90.44 76 LEU A CA 1
ATOM 573 C C . LEU A 1 76 ? 9.722 -5.258 -7.382 1.00 90.44 76 LEU A C 1
ATOM 575 O O . LEU A 1 76 ? 8.925 -4.929 -8.253 1.00 90.44 76 LEU A O 1
ATOM 579 N N . GLY A 1 77 ? 10.061 -6.535 -7.189 1.00 89.69 77 GLY A N 1
ATOM 580 C CA . GLY A 1 77 ? 9.538 -7.621 -8.026 1.00 89.69 77 GLY A CA 1
ATOM 581 C C . GLY A 1 77 ? 8.009 -7.784 -7.990 1.00 89.69 77 GLY A C 1
ATOM 582 O O . GLY A 1 77 ? 7.440 -8.330 -8.930 1.00 89.69 77 GLY A O 1
ATOM 583 N N . LYS A 1 78 ? 7.328 -7.309 -6.936 1.00 88.31 78 LYS A N 1
ATOM 584 C CA . LYS A 1 78 ? 5.854 -7.320 -6.834 1.00 88.31 78 LYS A CA 1
ATOM 585 C C . LYS A 1 78 ? 5.200 -6.078 -7.436 1.00 88.31 78 LYS A C 1
ATOM 587 O O . LYS A 1 78 ? 4.039 -6.149 -7.829 1.00 88.31 78 LYS A O 1
ATOM 592 N N . VAL A 1 79 ? 5.903 -4.945 -7.433 1.00 88.00 79 VAL A N 1
ATOM 593 C CA . VAL A 1 79 ? 5.417 -3.675 -7.998 1.00 88.00 79 VAL A CA 1
ATOM 594 C C . VAL A 1 79 ? 5.638 -3.632 -9.507 1.00 88.00 79 VAL A C 1
ATOM 596 O O . VAL A 1 79 ? 4.824 -3.063 -10.231 1.00 88.00 79 VAL A O 1
ATOM 599 N N . LEU A 1 80 ? 6.713 -4.254 -9.992 1.00 82.94 80 LEU A N 1
ATOM 600 C CA . LEU A 1 80 ? 6.965 -4.377 -11.419 1.00 82.94 80 LEU A CA 1
ATOM 601 C C . LEU A 1 80 ? 5.934 -5.326 -12.059 1.00 82.94 80 LEU A C 1
ATOM 603 O O . LEU A 1 80 ? 5.734 -6.440 -11.566 1.00 82.94 80 LEU A O 1
ATOM 607 N N . PRO A 1 81 ? 5.276 -4.922 -13.161 1.00 73.56 81 PRO A N 1
ATOM 608 C CA . PRO A 1 81 ? 4.352 -5.792 -13.873 1.00 73.56 81 PRO A CA 1
ATOM 609 C C . PRO A 1 81 ? 5.126 -6.943 -14.533 1.00 73.56 81 PRO A C 1
ATOM 611 O O . PRO A 1 81 ? 5.756 -6.775 -15.571 1.00 73.56 81 PRO A O 1
ATOM 614 N N . LEU A 1 82 ? 5.078 -8.131 -13.923 1.00 66.81 82 LEU A N 1
ATOM 615 C CA . LEU A 1 82 ? 5.679 -9.359 -14.470 1.00 66.81 82 LEU A CA 1
ATOM 616 C C . LEU A 1 82 ? 4.800 -10.034 -15.535 1.00 66.81 82 LEU A C 1
ATOM 618 O O . LEU A 1 82 ? 5.251 -10.932 -16.240 1.00 66.81 82 LEU A O 1
ATOM 622 N N . GLN A 1 83 ? 3.530 -9.638 -15.629 1.00 66.00 83 GLN A N 1
ATOM 623 C CA . GLN A 1 83 ? 2.564 -10.221 -16.552 1.00 66.00 83 GLN A CA 1
ATOM 624 C C . GLN A 1 83 ? 2.374 -9.290 -17.748 1.00 66.00 83 GLN A C 1
ATOM 626 O O . GLN A 1 83 ? 1.892 -8.168 -17.589 1.00 66.00 83 GLN A O 1
ATOM 631 N N . VAL A 1 84 ? 2.707 -9.780 -18.947 1.00 64.56 84 VAL A N 1
ATOM 632 C CA . VAL A 1 84 ? 2.228 -9.192 -20.204 1.00 64.56 84 VAL A CA 1
ATOM 633 C C . VAL A 1 84 ? 0.718 -9.396 -20.217 1.00 64.56 84 VAL A C 1
ATOM 635 O O . VAL A 1 84 ? 0.219 -10.469 -20.541 1.00 64.56 84 VAL A O 1
ATOM 638 N N . THR A 1 85 ? -0.013 -8.399 -19.746 1.00 65.19 85 THR A N 1
ATOM 639 C CA . THR A 1 85 ? -1.467 -8.368 -19.846 1.00 65.19 85 THR A CA 1
ATOM 640 C C . THR A 1 85 ? -1.846 -7.659 -21.139 1.00 65.19 85 THR A C 1
ATOM 642 O O . THR A 1 85 ? -1.065 -6.878 -21.685 1.00 65.19 85 THR A O 1
ATOM 645 N N . GLY A 1 86 ? -3.024 -7.973 -21.676 1.00 64.19 86 GLY A N 1
ATOM 646 C CA . GLY A 1 86 ? -3.612 -7.146 -22.722 1.00 64.19 86 GLY A CA 1
ATOM 647 C C . GLY A 1 86 ? -3.899 -5.738 -22.193 1.00 64.19 86 GLY A C 1
ATOM 648 O O . GLY A 1 86 ? -3.752 -5.462 -21.003 1.00 64.19 86 GLY A O 1
ATOM 649 N N . GLU A 1 87 ? -4.336 -4.853 -23.083 1.00 68.62 87 GLU A N 1
ATOM 650 C CA . GLU A 1 87 ? -4.796 -3.504 -22.737 1.00 68.62 87 GLU A CA 1
ATOM 651 C C . GLU A 1 87 ? -5.702 -3.520 -21.482 1.00 68.62 87 GLU A C 1
ATOM 653 O O . GLU A 1 87 ? -6.560 -4.398 -21.337 1.00 68.62 87 GLU A O 1
ATOM 658 N N . ASP A 1 88 ? -5.442 -2.608 -20.537 1.00 68.12 88 ASP A N 1
ATOM 659 C CA . ASP A 1 88 ? -6.130 -2.484 -19.239 1.00 68.12 88 ASP A CA 1
ATOM 660 C C . ASP A 1 88 ? -6.107 -3.725 -18.320 1.00 68.12 88 ASP A C 1
ATOM 662 O O . ASP A 1 88 ? -7.007 -3.930 -17.500 1.00 68.12 88 ASP A O 1
ATOM 666 N N . GLY A 1 89 ? -5.085 -4.581 -18.421 1.00 69.31 89 GLY A N 1
ATOM 667 C CA . GLY A 1 89 ? -5.007 -5.796 -17.599 1.00 69.31 89 GLY A CA 1
ATOM 668 C C . GLY A 1 89 ? -5.892 -6.938 -18.116 1.00 69.31 89 GLY A C 1
ATOM 669 O O . GLY A 1 89 ? -6.089 -7.936 -17.418 1.00 69.31 89 GLY A O 1
ATOM 670 N N . GLY A 1 90 ? -6.452 -6.785 -19.321 1.00 73.19 90 GLY A N 1
ATOM 671 C CA . GLY A 1 90 ? -7.317 -7.762 -19.972 1.00 73.19 90 GLY A CA 1
ATOM 672 C C . GLY A 1 90 ? -6.565 -8.953 -20.574 1.00 73.19 90 GLY A C 1
ATOM 673 O O . GLY A 1 90 ? -5.342 -9.077 -20.493 1.00 73.19 90 GLY A O 1
ATOM 674 N N . ALA A 1 91 ? -7.309 -9.860 -21.212 1.00 76.25 91 ALA A N 1
ATOM 675 C CA . ALA A 1 91 ? -6.716 -10.976 -21.946 1.00 76.25 91 ALA A CA 1
ATOM 676 C C . ALA A 1 91 ? -5.879 -10.470 -23.136 1.00 76.25 91 ALA A C 1
ATOM 678 O O . ALA A 1 91 ? -6.281 -9.536 -23.833 1.00 76.25 91 ALA A O 1
ATOM 679 N N . ILE A 1 92 ? -4.732 -11.109 -23.389 1.00 80.31 92 ILE A N 1
ATOM 680 C CA . ILE A 1 92 ? -3.878 -10.802 -24.544 1.00 80.31 92 ILE A CA 1
ATOM 681 C C . ILE A 1 92 ? -4.680 -11.050 -25.830 1.00 80.31 92 ILE A C 1
ATOM 683 O O . ILE A 1 92 ? -5.114 -12.173 -26.093 1.00 80.31 92 ILE A O 1
ATOM 687 N N . LYS A 1 93 ? -4.870 -10.007 -26.645 1.00 77.62 93 LYS A N 1
ATOM 688 C CA . LYS A 1 93 ? -5.476 -10.122 -27.978 1.00 77.62 93 LYS A CA 1
ATOM 689 C C . LYS A 1 93 ? -4.377 -10.439 -28.989 1.00 77.62 93 LYS A C 1
ATOM 691 O O . LYS A 1 93 ? -3.585 -9.570 -29.336 1.00 77.62 93 LYS A O 1
ATOM 696 N N . ILE A 1 94 ? -4.321 -11.682 -29.458 1.00 80.00 94 ILE A N 1
ATOM 697 C CA . ILE A 1 94 ? -3.398 -12.084 -30.525 1.00 80.00 94 ILE A CA 1
ATOM 698 C C . ILE A 1 94 ? -4.058 -11.738 -31.865 1.00 80.00 94 ILE A C 1
ATOM 700 O O . ILE A 1 94 ? -5.058 -12.349 -32.237 1.00 80.00 94 ILE A O 1
ATOM 704 N N . ILE A 1 95 ? -3.521 -10.747 -32.583 1.00 81.88 95 ILE A N 1
ATOM 705 C CA . ILE A 1 95 ? -3.966 -10.411 -33.942 1.00 81.88 95 ILE A CA 1
ATOM 706 C C . ILE A 1 95 ? -3.114 -11.218 -34.926 1.00 81.88 95 ILE A C 1
ATOM 708 O O . ILE A 1 95 ? -1.977 -10.853 -35.212 1.00 81.88 95 ILE A O 1
ATOM 712 N N . GLY A 1 96 ? -3.655 -12.323 -35.438 1.00 83.56 96 GLY A N 1
ATOM 713 C CA . GLY A 1 96 ? -3.037 -13.065 -36.536 1.00 83.56 96 GLY A CA 1
ATOM 714 C C . GLY A 1 96 ? -3.379 -12.413 -37.873 1.00 83.56 96 GLY A C 1
ATOM 715 O O . GLY A 1 96 ? -4.547 -12.389 -38.255 1.00 83.56 96 GLY A O 1
ATOM 716 N N . ARG A 1 97 ? -2.383 -11.882 -38.589 1.00 82.00 97 ARG A N 1
ATOM 717 C CA . ARG A 1 97 ? -2.538 -11.515 -40.004 1.00 82.00 97 ARG A CA 1
ATOM 718 C C . ARG A 1 97 ? -2.083 -12.688 -40.862 1.00 82.00 97 ARG A C 1
ATOM 720 O O . ARG A 1 97 ? -0.970 -13.173 -40.694 1.00 82.00 97 ARG A O 1
ATOM 727 N N . VAL A 1 98 ? -2.956 -13.135 -41.757 1.00 85.19 98 VAL A N 1
ATOM 728 C CA . 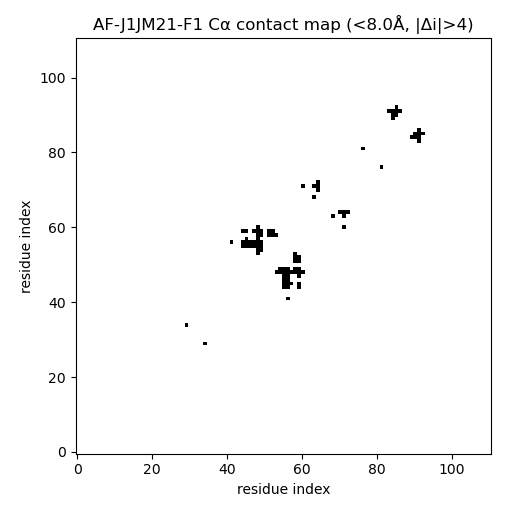VAL A 1 98 ? -2.640 -14.138 -42.775 1.00 85.19 98 VAL A CA 1
ATOM 729 C C . VAL A 1 98 ? -2.635 -13.419 -44.114 1.00 85.19 98 VAL A C 1
ATOM 731 O O . VAL A 1 98 ? -3.668 -12.912 -44.545 1.00 85.19 98 VAL A O 1
ATOM 734 N N . GLU A 1 99 ? -1.470 -13.350 -44.747 1.00 80.25 99 GLU A N 1
ATOM 735 C CA . GLU A 1 99 ? -1.326 -12.846 -46.110 1.00 80.25 99 GLU A CA 1
ATOM 736 C C . GLU A 1 99 ? -1.274 -14.042 -47.060 1.00 80.25 99 GLU A C 1
ATOM 738 O O . GLU A 1 99 ? -0.422 -14.921 -46.932 1.00 80.25 99 GLU A O 1
ATOM 743 N N . ILE A 1 100 ? -2.228 -14.105 -47.988 1.00 85.19 100 ILE A N 1
ATOM 744 C CA . ILE A 1 100 ? -2.253 -15.133 -49.026 1.00 85.19 100 ILE A CA 1
ATOM 745 C C . ILE A 1 100 ? -1.417 -14.605 -50.185 1.00 85.19 100 ILE A C 1
ATOM 747 O O . ILE A 1 100 ? -1.825 -13.669 -50.871 1.00 85.19 100 ILE A O 1
ATOM 751 N N . VAL A 1 101 ? -0.252 -15.210 -50.395 1.00 83.69 101 VAL A N 1
ATOM 752 C CA . VAL A 1 101 ? 0.592 -14.934 -51.559 1.00 83.69 101 VAL A CA 1
ATOM 753 C C . VAL A 1 101 ? 0.305 -16.003 -52.615 1.00 83.69 101 VAL A C 1
ATOM 755 O O . VAL A 1 101 ? 0.335 -17.193 -52.287 1.00 83.69 101 VAL A O 1
ATOM 758 N N . PRO A 1 102 ? 0.001 -15.626 -53.869 1.00 80.62 102 PRO A N 1
ATOM 759 C CA . PRO A 1 102 ? -0.127 -16.599 -54.942 1.00 80.62 102 PRO A CA 1
ATOM 760 C C . PRO A 1 102 ? 1.217 -17.296 -55.173 1.00 80.62 102 PRO A C 1
ATOM 762 O O . PRO A 1 102 ? 2.259 -16.648 -55.257 1.00 80.62 102 PRO A O 1
ATOM 765 N N . LEU A 1 103 ? 1.188 -18.624 -55.302 1.00 78.56 103 LEU A N 1
ATOM 766 C CA . LEU A 1 103 ? 2.322 -19.389 -55.810 1.00 78.56 103 LEU A CA 1
ATOM 767 C C . LEU A 1 103 ? 2.504 -19.013 -57.283 1.00 78.56 103 LEU A C 1
ATOM 769 O O . LEU A 1 103 ? 1.809 -19.538 -58.151 1.00 78.56 103 LEU A O 1
ATOM 773 N N . THR A 1 104 ? 3.403 -18.075 -57.569 1.00 75.00 104 THR A N 1
ATOM 774 C CA . THR A 1 104 ? 3.842 -17.831 -58.942 1.00 75.00 104 THR A CA 1
ATOM 775 C C . THR A 1 104 ? 4.690 -19.024 -59.360 1.00 75.00 104 THR A C 1
ATOM 777 O O . THR A 1 104 ? 5.849 -19.148 -58.964 1.00 75.00 104 THR A O 1
ATOM 780 N N . M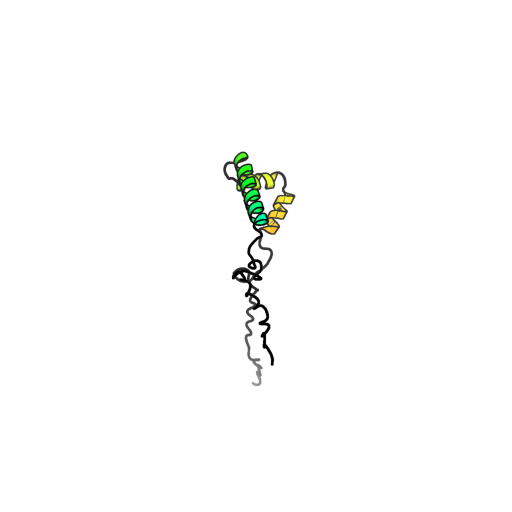ET A 1 105 ? 4.087 -19.935 -60.124 1.00 63.06 105 MET A N 1
ATOM 781 C CA . MET A 1 105 ? 4.841 -20.868 -60.950 1.00 63.06 105 MET A CA 1
ATOM 782 C C . MET A 1 105 ? 5.540 -20.006 -61.993 1.00 63.06 105 MET A C 1
ATOM 784 O O . MET A 1 105 ? 4.904 -19.516 -62.924 1.00 63.06 105 MET A O 1
ATOM 788 N N . ASN A 1 106 ? 6.831 -19.755 -61.795 1.00 67.75 106 ASN A N 1
ATOM 789 C CA . ASN A 1 106 ? 7.675 -19.275 -62.876 1.00 67.75 106 ASN A CA 1
ATOM 790 C C . ASN A 1 106 ? 7.848 -20.451 -63.842 1.00 67.75 106 ASN A C 1
ATOM 792 O O . ASN A 1 106 ? 8.870 -21.134 -63.825 1.00 67.75 106 ASN A O 1
ATOM 796 N N . ASP A 1 107 ? 6.815 -20.713 -64.644 1.00 63.97 107 ASP A N 1
ATOM 797 C CA . ASP A 1 107 ? 6.942 -21.474 -65.880 1.00 63.97 107 ASP A CA 1
ATOM 798 C C . ASP A 1 107 ? 7.630 -20.560 -66.894 1.00 63.97 107 ASP A C 1
ATOM 800 O O . ASP A 1 107 ? 7.020 -20.036 -67.823 1.00 63.97 107 ASP A O 1
ATOM 804 N N . ASP A 1 108 ? 8.925 -20.340 -66.675 1.00 60.44 108 ASP A N 1
ATOM 805 C CA . ASP A 1 108 ? 9.804 -19.754 -67.675 1.00 60.44 108 ASP A CA 1
ATOM 806 C C . ASP A 1 108 ? 10.148 -20.879 -68.658 1.00 60.44 108 ASP A C 1
ATOM 808 O O . ASP A 1 108 ? 11.144 -21.598 -68.534 1.00 60.44 108 ASP A O 1
ATOM 812 N N . LYS A 1 109 ? 9.211 -21.135 -69.575 1.00 56.03 109 LYS A N 1
ATOM 813 C CA . LYS A 1 109 ? 9.404 -22.038 -70.703 1.00 56.03 109 LYS A CA 1
ATOM 814 C C . LYS A 1 109 ? 9.507 -21.202 -71.974 1.00 56.03 109 LYS A C 1
ATOM 816 O O . LYS A 1 109 ? 8.526 -20.567 -72.350 1.00 56.03 109 LYS A O 1
ATOM 821 N N . THR A 1 110 ? 10.656 -21.365 -72.643 1.00 48.34 110 THR A N 1
ATOM 822 C CA . THR A 1 110 ? 10.949 -21.123 -74.077 1.00 48.34 110 THR A CA 1
ATOM 823 C C . THR A 1 110 ? 10.901 -19.654 -74.516 1.00 48.34 110 THR A C 1
ATOM 825 O O . THR A 1 110 ? 9.884 -18.998 -74.344 1.00 48.34 110 THR A O 1
ATOM 828 N N . ASP A 1 111 ? 11.962 -19.053 -75.060 1.00 43.19 111 ASP A N 1
ATOM 829 C CA . ASP A 1 111 ? 13.013 -19.551 -75.973 1.00 43.19 111 ASP A CA 1
ATOM 830 C C . ASP A 1 111 ? 14.455 -19.201 -75.553 1.00 43.19 111 ASP A C 1
ATOM 832 O O . ASP A 1 111 ? 14.668 -18.119 -74.957 1.00 43.19 111 ASP A O 1
#